Protein AF-A0A353Y7E4-F1 (afdb_monomer)

Secondary structure (DSSP, 8-state):
--HHHHHHHHHHHHHHHHHHHHHHHHHHHHHHHHHHHHHHHHHHHHHHHHHHHHHHHHHHHHHHTTTS--HHHHHHHHHHHHHHHHHHHHHHHHHHHHSS---HHHHHHHHHTTSS-GGGHHHHHHH-------S--------PPPP-

pLDDT: mean 87.26, std 17.29, range [34.25, 97.56]

Radius of gyration: 27.67 Å; Cα contacts (8 Å, |Δi|>4): 67; chains: 1; bounding box: 70×58×82 Å

Solvent-accessible surface area (backbone atoms only — not comparable to full-atom values): 8459 Å² total; per-residue (Å²): 136,52,74,64,55,53,50,53,54,50,51,51,52,52,50,53,52,50,52,54,48,51,54,50,52,52,53,50,53,52,51,51,47,53,49,50,30,52,50,22,51,51,47,28,54,52,26,48,52,49,28,55,48,34,51,47,50,48,52,49,49,53,66,77,29,69,92,66,73,57,64,68,60,52,50,53,39,51,52,50,29,55,49,29,46,51,51,26,54,50,20,49,50,40,35,50,72,45,38,97,70,69,47,72,69,54,51,51,49,34,34,76,70,64,78,35,54,75,84,53,46,60,64,55,60,70,67,45,76,74,79,79,71,79,94,78,77,83,80,80,79,81,78,83,78,85,82,130

Structure (mmCIF, N/CA/C/O backbone):
data_AF-A0A353Y7E4-F1
#
_entry.id   AF-A0A353Y7E4-F1
#
loop_
_atom_site.group_PDB
_atom_site.id
_atom_site.type_symbol
_atom_site.label_atom_id
_atom_site.label_alt_id
_atom_site.label_comp_id
_atom_site.label_asym_id
_atom_site.label_entity_id
_atom_site.label_seq_id
_atom_site.pdbx_PDB_ins_code
_atom_site.Cartn_x
_atom_site.Cartn_y
_atom_site.Cartn_z
_atom_site.occupancy
_atom_site.B_iso_or_equiv
_atom_site.auth_seq_id
_atom_site.auth_comp_id
_atom_site.auth_asym_id
_atom_site.auth_atom_id
_atom_site.pdbx_PDB_model_num
ATOM 1 N N . MET A 1 1 ? 31.182 14.468 -49.745 1.00 61.16 1 MET A N 1
ATOM 2 C CA . MET A 1 1 ? 30.119 13.978 -48.850 1.00 61.16 1 MET A CA 1
ATOM 3 C C . MET A 1 1 ? 28.843 13.948 -49.664 1.00 61.16 1 MET A C 1
ATOM 5 O O . MET A 1 1 ? 28.431 14.993 -50.158 1.00 61.16 1 MET A O 1
ATOM 9 N N . THR A 1 2 ? 28.327 12.757 -49.946 1.00 87.12 2 THR A N 1
ATOM 10 C CA . THR A 1 2 ? 27.115 12.573 -50.748 1.00 87.12 2 THR A CA 1
ATOM 11 C C . THR A 1 2 ? 25.870 12.697 -49.866 1.00 87.12 2 THR A C 1
ATOM 13 O O . THR A 1 2 ? 25.950 12.591 -48.642 1.00 87.12 2 THR A O 1
ATOM 16 N N . LEU A 1 3 ? 24.708 12.943 -50.477 1.00 83.69 3 LEU A N 1
ATOM 17 C CA . LEU A 1 3 ? 23.417 12.974 -49.775 1.00 83.69 3 LEU A CA 1
ATOM 18 C C . LEU A 1 3 ? 23.143 11.664 -49.014 1.00 83.69 3 LEU A C 1
ATOM 20 O O . LEU A 1 3 ? 22.586 11.704 -47.920 1.00 83.69 3 LEU A O 1
ATOM 24 N N . ASN A 1 4 ? 23.594 10.530 -49.558 1.00 86.19 4 ASN A N 1
ATOM 25 C CA . ASN A 1 4 ? 23.475 9.221 -48.917 1.00 86.19 4 ASN A CA 1
ATOM 26 C C . ASN A 1 4 ? 24.333 9.127 -47.651 1.00 86.19 4 ASN A C 1
ATOM 28 O O . ASN A 1 4 ? 23.814 8.711 -46.620 1.00 86.19 4 ASN A O 1
ATOM 32 N N . ASP A 1 5 ? 25.582 9.609 -47.686 1.00 85.69 5 ASP A N 1
ATOM 33 C CA . ASP A 1 5 ? 26.446 9.632 -46.495 1.00 85.69 5 ASP A CA 1
ATOM 34 C C . ASP A 1 5 ? 25.782 10.439 -45.364 1.00 85.69 5 ASP A C 1
ATOM 36 O O . ASP A 1 5 ? 25.763 10.022 -44.208 1.00 85.69 5 ASP A O 1
ATOM 40 N N . LEU A 1 6 ? 25.194 11.598 -45.691 1.00 87.06 6 LEU A N 1
ATOM 41 C CA . LEU A 1 6 ? 24.511 12.451 -44.713 1.00 87.06 6 LEU A CA 1
ATOM 42 C C . LEU A 1 6 ? 23.298 11.744 -44.081 1.00 87.06 6 LEU A C 1
ATOM 44 O O . LEU A 1 6 ? 23.105 11.817 -42.865 1.00 87.06 6 LEU A O 1
ATOM 48 N N . LEU A 1 7 ? 22.498 11.049 -44.895 1.00 88.19 7 LEU A N 1
ATOM 49 C CA . LEU A 1 7 ? 21.353 10.254 -44.445 1.00 88.19 7 LEU A CA 1
ATOM 50 C C . LEU A 1 7 ? 21.792 9.111 -43.521 1.00 88.19 7 LEU A C 1
ATOM 52 O O . LEU A 1 7 ? 21.223 8.962 -42.439 1.00 88.19 7 LEU A O 1
ATOM 56 N N . GLU A 1 8 ? 22.838 8.372 -43.883 1.00 88.25 8 GLU A N 1
ATOM 57 C CA . GLU A 1 8 ? 23.381 7.278 -43.071 1.00 88.25 8 GLU A CA 1
ATOM 58 C C . GLU A 1 8 ? 23.910 7.768 -41.716 1.00 88.25 8 GLU A C 1
ATOM 60 O O . GLU A 1 8 ? 23.528 7.230 -40.671 1.00 88.25 8 GLU A O 1
ATOM 65 N N . TYR A 1 9 ? 24.711 8.841 -41.702 1.00 92.25 9 TYR A N 1
ATOM 66 C CA . TYR A 1 9 ? 25.208 9.429 -40.454 1.00 92.25 9 TYR A CA 1
ATOM 67 C C . TYR A 1 9 ? 24.073 9.956 -39.571 1.00 92.25 9 TYR A C 1
ATOM 69 O O . TYR A 1 9 ? 24.093 9.754 -38.355 1.00 92.25 9 TYR A O 1
ATOM 77 N N . SER A 1 10 ? 23.061 10.598 -40.164 1.00 90.19 10 SER A N 1
ATOM 78 C CA . SER A 1 10 ? 21.908 11.100 -39.411 1.00 90.19 10 SER A CA 1
ATOM 79 C C . SER A 1 10 ? 21.089 9.966 -38.786 1.00 90.19 10 SER A C 1
ATOM 81 O O . SER A 1 10 ? 20.734 10.046 -37.610 1.00 90.19 10 SER A O 1
ATOM 83 N N . GLY A 1 11 ? 20.865 8.871 -39.520 1.00 91.19 11 GLY A N 1
ATOM 84 C CA . GLY A 1 11 ? 20.166 7.692 -39.014 1.00 91.19 11 GLY A CA 1
ATOM 85 C C . GLY A 1 11 ? 20.918 7.027 -37.863 1.00 91.19 11 GLY A C 1
ATOM 86 O O . GLY A 1 11 ? 20.311 6.673 -36.852 1.00 91.19 11 GLY A O 1
ATOM 87 N N . TRP A 1 12 ? 22.246 6.928 -37.968 1.00 94.50 12 TRP A N 1
ATOM 88 C CA . TRP A 1 12 ? 23.080 6.367 -36.906 1.00 94.50 12 TRP A CA 1
ATOM 89 C C . TRP A 1 12 ? 23.053 7.223 -35.633 1.00 94.50 12 TRP A C 1
ATOM 91 O O . TRP A 1 12 ? 22.887 6.690 -34.535 1.00 94.50 12 TRP A O 1
ATOM 101 N N . LEU A 1 13 ? 23.134 8.552 -35.767 1.00 94.31 13 LEU A N 1
ATOM 102 C CA . LEU A 1 13 ? 23.029 9.480 -34.635 1.00 94.31 13 LEU A CA 1
ATOM 103 C C . LEU A 1 13 ? 21.657 9.413 -33.953 1.00 94.31 13 LEU A C 1
ATOM 105 O O . LEU A 1 13 ? 21.587 9.376 -32.724 1.00 94.31 13 LEU A O 1
ATOM 109 N N . ILE A 1 14 ? 20.573 9.357 -34.732 1.00 95.25 14 ILE A N 1
ATOM 110 C CA . ILE A 1 14 ? 19.211 9.215 -34.198 1.00 95.25 14 ILE A CA 1
ATOM 111 C C . ILE A 1 14 ? 19.056 7.868 -33.481 1.00 95.25 14 ILE A C 1
ATOM 113 O O . ILE A 1 14 ? 18.517 7.821 -32.376 1.00 95.25 14 ILE A O 1
ATOM 117 N N . GLY A 1 15 ? 19.571 6.782 -34.064 1.00 95.56 15 GLY A N 1
ATOM 118 C CA . GLY A 1 15 ? 19.564 5.457 -33.445 1.00 95.56 15 GLY A CA 1
ATOM 119 C C . GLY A 1 15 ? 20.330 5.424 -32.122 1.00 95.56 15 GLY A C 1
ATOM 120 O O . GLY A 1 15 ? 19.819 4.908 -31.127 1.00 95.56 15 GLY A O 1
ATOM 121 N N . LEU A 1 16 ? 21.517 6.038 -32.075 1.00 96.38 16 LEU A N 1
ATOM 122 C CA . LEU A 1 16 ? 22.315 6.147 -30.854 1.00 96.38 16 LEU A CA 1
ATOM 123 C C . LEU A 1 16 ? 21.588 6.962 -29.776 1.00 96.38 16 LEU A C 1
ATOM 125 O O . LEU A 1 16 ? 21.526 6.536 -28.623 1.00 96.38 16 LEU A O 1
ATOM 129 N N . ALA A 1 17 ? 20.995 8.100 -30.144 1.00 95.31 17 ALA A N 1
ATOM 130 C CA . ALA A 1 17 ? 20.208 8.914 -29.222 1.00 95.31 17 ALA A CA 1
ATOM 131 C C . ALA A 1 17 ? 18.993 8.142 -28.676 1.00 95.31 17 ALA A C 1
ATOM 133 O O . ALA A 1 17 ? 18.742 8.159 -27.470 1.00 95.31 17 ALA A O 1
ATOM 134 N N . GLY A 1 18 ? 18.283 7.407 -29.538 1.00 96.81 18 GLY A N 1
ATOM 135 C CA . GLY A 1 18 ? 17.169 6.543 -29.146 1.00 96.81 18 GLY A CA 1
ATOM 136 C C . GLY A 1 18 ? 17.595 5.426 -28.191 1.00 96.81 18 GLY A C 1
ATOM 137 O O . GLY A 1 18 ? 16.916 5.176 -27.197 1.00 96.81 18 GLY A O 1
ATOM 138 N N . PHE A 1 19 ? 18.749 4.802 -28.433 1.00 96.81 19 PHE A N 1
ATOM 139 C CA . PHE A 1 19 ? 19.306 3.776 -27.550 1.00 96.81 19 PHE A CA 1
ATOM 140 C C . PHE A 1 19 ? 19.656 4.333 -26.162 1.00 96.81 19 PHE A C 1
ATOM 142 O O . PHE A 1 19 ? 19.273 3.752 -25.144 1.00 96.81 19 PHE A O 1
ATOM 149 N N . VAL A 1 20 ? 20.323 5.492 -26.105 1.00 96.06 20 VAL A N 1
ATOM 150 C CA . VAL A 1 20 ? 20.640 6.174 -24.839 1.00 96.06 20 VAL A CA 1
ATOM 151 C C . VAL A 1 20 ? 19.361 6.536 -24.081 1.00 96.06 20 VAL A C 1
ATOM 153 O O . VAL A 1 20 ? 19.262 6.281 -22.878 1.00 96.06 20 VAL A O 1
ATOM 156 N N . TYR A 1 21 ? 18.358 7.071 -24.782 1.00 96.81 21 TYR A N 1
ATOM 157 C CA . TYR A 1 21 ? 17.065 7.393 -24.185 1.00 96.81 21 TYR A CA 1
ATOM 158 C C . TYR A 1 21 ? 16.350 6.147 -23.649 1.00 96.81 21 TYR A C 1
ATOM 160 O O . TYR A 1 21 ? 15.840 6.177 -22.533 1.00 96.81 21 TYR A O 1
ATOM 168 N N . ALA A 1 22 ? 16.357 5.033 -24.384 1.00 96.06 22 ALA A N 1
ATOM 169 C CA . ALA A 1 22 ? 15.733 3.787 -23.943 1.00 96.06 22 ALA A CA 1
ATOM 170 C C . ALA A 1 22 ? 16.365 3.244 -22.649 1.00 96.06 22 ALA A C 1
ATOM 172 O O . ALA A 1 22 ? 15.648 2.800 -21.749 1.00 96.06 22 ALA A O 1
ATOM 173 N N . ILE A 1 23 ? 17.695 3.328 -22.512 1.00 95.94 23 ILE A N 1
ATOM 174 C CA . ILE A 1 23 ? 18.388 2.966 -21.266 1.00 95.94 23 ILE A CA 1
ATOM 175 C C . ILE A 1 23 ? 17.932 3.871 -20.120 1.00 95.94 23 ILE A C 1
ATOM 177 O O . ILE A 1 23 ? 17.608 3.376 -19.038 1.00 95.94 23 ILE A O 1
ATOM 181 N N . TYR A 1 24 ? 17.896 5.185 -20.345 1.00 96.00 24 TYR A N 1
ATOM 182 C CA . TYR A 1 24 ? 17.448 6.144 -19.338 1.00 96.00 24 TYR A CA 1
ATOM 183 C C . TYR A 1 24 ? 15.995 5.884 -18.908 1.00 96.00 24 TYR A C 1
ATOM 185 O O . TYR A 1 24 ? 15.725 5.745 -17.715 1.00 96.00 24 TYR A O 1
ATOM 193 N N . ALA A 1 25 ? 15.081 5.726 -19.868 1.00 95.62 25 ALA A N 1
ATOM 194 C CA . ALA A 1 25 ? 13.668 5.465 -19.619 1.00 95.62 25 ALA A CA 1
ATOM 195 C C . ALA A 1 25 ? 13.449 4.155 -18.847 1.00 95.62 25 ALA A C 1
ATOM 197 O O . ALA A 1 25 ? 12.652 4.123 -17.911 1.00 95.62 25 ALA A O 1
ATOM 198 N N . ASN A 1 26 ? 14.198 3.093 -19.163 1.00 95.31 26 ASN A N 1
ATOM 199 C CA . ASN A 1 26 ? 14.134 1.840 -18.405 1.00 95.31 26 ASN A CA 1
ATOM 200 C C . ASN A 1 26 ? 14.602 2.003 -16.954 1.00 95.31 26 ASN A C 1
ATOM 202 O O . ASN A 1 26 ? 13.997 1.427 -16.047 1.00 95.31 26 ASN A O 1
ATOM 206 N N . ARG A 1 27 ? 15.660 2.790 -16.712 1.00 94.88 27 ARG A N 1
ATOM 207 C CA . ARG A 1 27 ? 16.133 3.066 -15.345 1.00 94.88 27 ARG A CA 1
ATOM 208 C C . ARG A 1 27 ? 15.089 3.839 -14.545 1.00 94.88 27 ARG A C 1
ATOM 210 O O . ARG A 1 27 ? 14.808 3.462 -13.409 1.00 94.88 27 ARG A O 1
ATOM 217 N N . GLU A 1 28 ? 14.484 4.861 -15.143 1.00 95.06 28 GLU A N 1
ATOM 218 C CA . GLU A 1 28 ? 13.450 5.651 -14.470 1.00 95.06 28 GLU A CA 1
ATOM 219 C C . GLU A 1 28 ? 12.180 4.827 -14.225 1.00 95.06 28 GLU A C 1
ATOM 221 O O . GLU A 1 28 ? 11.628 4.849 -13.127 1.00 95.06 28 GLU A O 1
ATOM 226 N N . ALA A 1 29 ? 11.772 3.993 -15.185 1.00 94.44 29 ALA A N 1
ATOM 227 C CA . ALA A 1 29 ? 10.651 3.075 -15.009 1.00 94.44 29 ALA A CA 1
ATOM 228 C C . ALA A 1 29 ? 10.890 2.074 -13.865 1.00 94.44 29 ALA A C 1
ATOM 230 O O . ALA A 1 29 ? 9.967 1.779 -13.107 1.00 94.44 29 ALA A O 1
ATOM 231 N N . SER A 1 30 ? 12.117 1.562 -13.707 1.00 93.75 30 SER A N 1
ATOM 232 C CA . SER A 1 30 ? 12.464 0.698 -12.570 1.00 93.75 3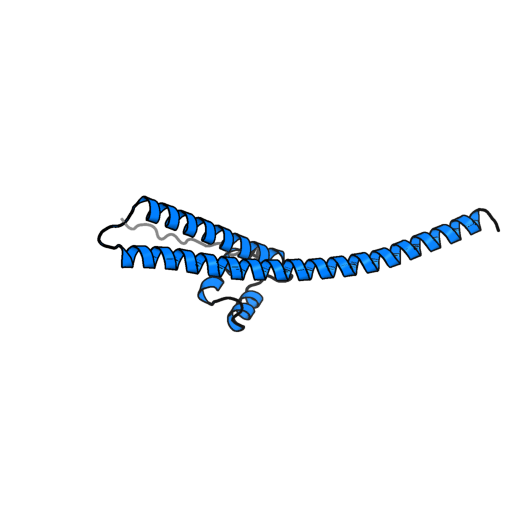0 SER A CA 1
ATOM 233 C C . SER A 1 30 ? 12.343 1.443 -11.244 1.00 93.75 30 SER A C 1
ATOM 235 O O . SER A 1 30 ? 11.731 0.935 -10.309 1.00 93.75 30 SER A O 1
ATOM 237 N N . ARG A 1 31 ? 12.865 2.672 -11.177 1.00 94.44 31 ARG A N 1
ATOM 238 C CA . ARG A 1 31 ? 12.780 3.511 -9.978 1.00 94.44 31 ARG A CA 1
ATOM 239 C C . ARG A 1 31 ? 11.330 3.806 -9.593 1.00 94.44 31 ARG A C 1
ATOM 241 O O . ARG A 1 31 ? 10.981 3.707 -8.421 1.00 94.44 31 ARG A O 1
ATOM 248 N N . LEU A 1 32 ? 10.482 4.139 -10.565 1.00 93.75 32 LEU A N 1
ATOM 249 C CA . LEU A 1 32 ? 9.061 4.402 -10.334 1.00 93.75 32 LEU A CA 1
ATOM 250 C C . LEU A 1 32 ? 8.322 3.163 -9.817 1.00 93.75 32 LEU A C 1
ATOM 252 O O . LEU A 1 32 ? 7.481 3.290 -8.932 1.00 93.75 32 LEU A O 1
A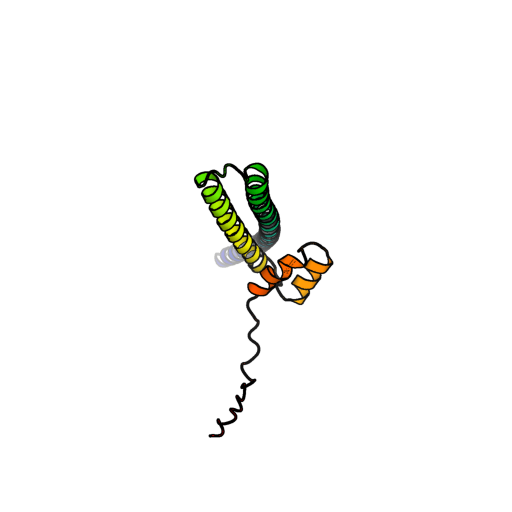TOM 256 N N . LYS A 1 33 ? 8.660 1.963 -10.306 1.00 94.31 33 LYS A N 1
ATOM 257 C CA . LYS A 1 33 ? 8.097 0.706 -9.782 1.00 94.31 33 LYS A CA 1
ATOM 258 C C . LYS A 1 33 ? 8.465 0.481 -8.317 1.00 94.31 33 LYS A C 1
ATOM 260 O O . LYS A 1 33 ? 7.607 0.085 -7.531 1.00 94.31 33 LYS A O 1
ATOM 265 N N . ASP A 1 34 ? 9.716 0.739 -7.949 1.00 94.31 34 ASP A N 1
ATOM 266 C CA . ASP A 1 34 ? 10.166 0.581 -6.565 1.00 94.31 34 ASP A CA 1
ATOM 267 C C . ASP A 1 34 ? 9.517 1.619 -5.637 1.00 94.31 34 ASP A C 1
ATOM 269 O O . ASP A 1 34 ? 9.084 1.269 -4.537 1.00 94.31 34 ASP A O 1
ATOM 273 N N . LEU A 1 35 ? 9.369 2.867 -6.099 1.00 95.56 35 LEU A N 1
ATOM 274 C CA . LEU A 1 35 ? 8.635 3.912 -5.376 1.00 95.56 35 LEU A CA 1
ATOM 275 C C . LEU A 1 35 ? 7.164 3.538 -5.180 1.00 95.56 35 LEU A C 1
ATOM 277 O O . LEU A 1 35 ? 6.685 3.561 -4.050 1.00 95.56 35 LEU A O 1
ATOM 281 N N . ALA A 1 36 ? 6.474 3.113 -6.239 1.00 94.88 36 ALA A N 1
ATOM 282 C CA . ALA A 1 36 ? 5.078 2.691 -6.159 1.00 94.88 36 ALA A CA 1
ATOM 283 C C . ALA A 1 36 ? 4.888 1.523 -5.176 1.00 94.88 36 ALA A C 1
ATOM 285 O O . ALA A 1 36 ? 3.931 1.503 -4.402 1.00 94.88 36 ALA A O 1
ATOM 286 N N . ARG A 1 37 ? 5.828 0.567 -5.145 1.00 95.81 37 ARG A N 1
ATOM 287 C CA . ARG A 1 37 ? 5.814 -0.524 -4.160 1.00 95.81 37 ARG A CA 1
ATOM 288 C C . ARG A 1 37 ? 6.001 -0.010 -2.738 1.00 95.81 37 ARG A C 1
ATOM 290 O O . ARG A 1 37 ? 5.275 -0.439 -1.842 1.00 95.81 37 ARG A O 1
ATOM 297 N N . ALA A 1 38 ? 6.956 0.889 -2.516 1.00 95.88 38 ALA A N 1
ATOM 298 C CA . ALA A 1 38 ? 7.181 1.480 -1.201 1.00 95.88 38 ALA A CA 1
ATOM 299 C C . ALA A 1 38 ? 5.946 2.256 -0.711 1.00 95.88 38 ALA A C 1
ATOM 301 O O . ALA A 1 38 ? 5.530 2.087 0.436 1.00 95.88 38 ALA A O 1
ATOM 302 N N . GLU A 1 39 ? 5.320 3.043 -1.586 1.00 96.94 39 GLU A N 1
ATOM 303 C CA . GLU A 1 39 ? 4.098 3.789 -1.284 1.00 96.94 39 GLU A CA 1
ATOM 304 C C . GLU A 1 39 ? 2.913 2.871 -0.980 1.00 96.94 39 GLU A C 1
ATOM 306 O O . GLU A 1 39 ? 2.201 3.114 -0.006 1.00 96.94 39 GLU A O 1
ATOM 311 N N . ALA A 1 40 ? 2.732 1.783 -1.735 1.00 97.00 40 ALA A N 1
ATOM 312 C CA . ALA A 1 40 ? 1.678 0.805 -1.471 1.00 97.00 40 ALA A CA 1
ATOM 313 C C . ALA A 1 40 ? 1.803 0.196 -0.065 1.00 97.00 40 ALA A C 1
ATOM 315 O O . ALA A 1 40 ? 0.823 0.120 0.679 1.00 97.00 40 ALA A O 1
ATOM 316 N N . TRP A 1 41 ? 3.020 -0.179 0.341 1.00 96.75 41 TRP A N 1
ATOM 317 C CA . TRP A 1 41 ? 3.264 -0.689 1.691 1.00 96.75 41 TRP A CA 1
ATOM 318 C C . TRP A 1 41 ? 3.084 0.368 2.771 1.00 96.75 41 TRP A C 1
ATOM 320 O O . TRP A 1 41 ? 2.535 0.060 3.829 1.00 96.75 41 TRP A O 1
ATOM 330 N N . ASN A 1 42 ? 3.519 1.600 2.519 1.00 97.06 42 ASN A N 1
ATOM 331 C CA . ASN A 1 42 ? 3.316 2.699 3.455 1.00 97.06 42 ASN A CA 1
ATOM 332 C C . ASN A 1 42 ? 1.818 2.974 3.668 1.00 97.06 42 ASN A C 1
ATOM 334 O O . ASN A 1 42 ? 1.360 3.073 4.805 1.00 97.06 42 ASN A O 1
ATOM 338 N N . LEU A 1 43 ? 1.037 3.006 2.583 1.00 97.19 43 LEU A N 1
ATOM 339 C CA . LEU A 1 43 ? -0.412 3.177 2.634 1.00 97.19 43 LEU A CA 1
ATOM 340 C C . LEU A 1 43 ? -1.087 2.040 3.408 1.00 97.19 43 LEU A C 1
ATOM 342 O O . LEU A 1 43 ? -1.948 2.308 4.242 1.00 97.19 43 LEU A O 1
ATOM 346 N N . TYR A 1 44 ? -0.665 0.790 3.194 1.00 96.75 44 TYR A N 1
ATOM 347 C CA . TYR A 1 44 ? -1.152 -0.355 3.969 1.00 96.75 44 TYR A CA 1
ATOM 348 C C . TYR A 1 44 ? -0.903 -0.178 5.471 1.00 96.75 44 TYR A C 1
ATOM 350 O O . TYR A 1 44 ? -1.827 -0.354 6.265 1.00 96.75 44 TYR A O 1
ATOM 358 N N . GLN A 1 45 ? 0.310 0.211 5.875 1.00 95.69 45 GLN A N 1
ATOM 359 C CA . GLN A 1 45 ? 0.626 0.408 7.293 1.00 95.69 45 GLN A CA 1
ATOM 360 C C . GLN A 1 45 ? -0.173 1.568 7.898 1.00 95.69 45 GLN A C 1
ATOM 362 O O . GLN A 1 45 ? -0.737 1.426 8.984 1.00 95.69 45 GLN A O 1
ATOM 367 N N . ALA A 1 46 ? -0.282 2.689 7.183 1.00 96.69 46 ALA A N 1
ATOM 368 C CA . ALA A 1 46 ? -1.062 3.839 7.627 1.00 96.69 46 ALA A CA 1
ATOM 369 C C . ALA A 1 46 ? -2.555 3.498 7.774 1.00 96.69 46 ALA A C 1
ATOM 371 O O . ALA A 1 46 ? -3.160 3.807 8.801 1.00 96.69 46 ALA A O 1
ATOM 372 N N . ALA A 1 47 ? -3.138 2.809 6.790 1.00 96.31 47 ALA A N 1
ATOM 373 C CA . ALA A 1 47 ? -4.535 2.386 6.824 1.00 96.31 47 ALA A CA 1
ATOM 374 C C . ALA A 1 47 ? -4.801 1.368 7.941 1.00 96.31 47 ALA A C 1
ATOM 376 O O . ALA A 1 47 ? -5.815 1.455 8.631 1.00 96.31 47 ALA A O 1
ATOM 377 N N . ASN A 1 48 ? -3.864 0.445 8.170 1.00 94.44 48 ASN A N 1
ATOM 378 C CA . ASN A 1 48 ? -3.938 -0.519 9.262 1.00 94.44 48 ASN A CA 1
ATOM 379 C C . ASN A 1 48 ? -3.997 0.178 10.633 1.00 94.44 48 ASN A C 1
ATOM 381 O O . ASN A 1 48 ? -4.868 -0.108 11.455 1.00 94.44 48 ASN A O 1
ATOM 385 N N . VAL A 1 49 ? -3.098 1.140 10.861 1.00 95.25 49 VAL A N 1
ATOM 386 C CA . VAL A 1 49 ? -3.069 1.934 12.098 1.00 95.25 49 VAL A CA 1
ATOM 387 C C . VAL A 1 49 ? -4.337 2.772 12.247 1.00 95.25 49 VAL A C 1
ATOM 389 O O . VAL A 1 49 ? -4.902 2.829 13.341 1.00 95.25 49 VAL A O 1
ATOM 392 N N . ALA A 1 50 ? -4.815 3.394 11.166 1.00 96.00 50 ALA A N 1
ATOM 393 C CA . ALA A 1 50 ? -6.048 4.176 11.181 1.00 96.00 50 ALA A CA 1
ATOM 394 C C . ALA A 1 50 ? -7.259 3.314 11.574 1.00 96.00 50 ALA A C 1
ATOM 396 O O . ALA A 1 50 ? -8.004 3.704 12.469 1.00 96.00 50 ALA A O 1
ATOM 397 N N . CYS A 1 51 ? -7.396 2.123 10.982 1.00 94.44 51 CYS A N 1
ATOM 398 C CA . CYS A 1 51 ? -8.453 1.159 11.290 1.00 94.44 51 CYS A CA 1
ATOM 399 C C . CYS A 1 51 ? -8.421 0.729 12.767 1.00 94.44 51 CYS A C 1
ATOM 401 O O . CYS A 1 51 ? -9.409 0.863 13.489 1.00 94.44 51 CYS A O 1
ATOM 403 N N . GLY A 1 52 ? -7.254 0.316 13.275 1.00 93.62 52 GLY A N 1
ATOM 404 C CA . GLY A 1 52 ? -7.110 -0.039 14.691 1.00 93.62 52 GLY A CA 1
ATOM 405 C C . GLY A 1 52 ? -7.424 1.130 15.635 1.00 93.62 52 GLY A C 1
ATOM 406 O O . GLY A 1 52 ? -8.041 0.944 16.687 1.00 93.62 52 GLY A O 1
ATOM 407 N N . THR A 1 53 ? -7.059 2.352 15.242 1.00 96.31 53 THR A N 1
ATOM 408 C CA . THR A 1 53 ? -7.324 3.566 16.025 1.00 96.31 53 THR A CA 1
ATOM 409 C C . THR A 1 53 ? -8.813 3.912 16.050 1.00 96.31 53 THR A C 1
ATOM 411 O O . THR A 1 53 ? -9.330 4.230 17.121 1.00 96.31 53 THR A O 1
ATOM 414 N N . THR A 1 54 ? -9.534 3.814 14.927 1.00 96.44 54 THR A N 1
ATOM 415 C CA . THR A 1 54 ? -10.986 4.073 14.878 1.00 96.44 54 THR A CA 1
ATOM 416 C C . THR A 1 54 ? -11.773 3.044 15.683 1.00 96.44 54 THR A C 1
ATOM 418 O O . THR A 1 54 ? -12.640 3.421 16.477 1.00 96.44 54 THR A O 1
ATOM 421 N N . GLN A 1 55 ? -11.415 1.761 15.579 1.00 94.00 55 GLN A N 1
ATOM 422 C CA . GLN A 1 55 ? -12.016 0.693 16.389 1.00 94.00 55 GLN A CA 1
ATOM 423 C C . GLN A 1 55 ? -11.754 0.902 17.880 1.00 94.00 55 GLN A C 1
ATOM 425 O O . GLN A 1 55 ? -12.664 0.793 18.711 1.00 94.00 55 GLN A O 1
ATOM 430 N N . GLY A 1 56 ? -10.511 1.251 18.225 1.00 96.12 56 GLY A N 1
ATOM 431 C CA . GLY A 1 56 ? -10.114 1.597 19.584 1.00 96.12 56 GLY A CA 1
ATOM 432 C C . GLY A 1 56 ? -10.907 2.784 20.127 1.00 96.12 56 GLY A C 1
ATOM 433 O O . GLY A 1 56 ? -11.455 2.698 21.226 1.00 96.12 56 GLY A O 1
ATOM 434 N N . ALA A 1 57 ? -11.041 3.857 19.345 1.00 95.81 57 ALA A N 1
ATOM 435 C CA . ALA A 1 57 ? -11.787 5.053 19.719 1.00 95.81 57 ALA A CA 1
ATOM 436 C C . ALA A 1 57 ? -13.269 4.750 19.983 1.00 95.81 57 ALA A C 1
ATOM 438 O O . ALA A 1 57 ? -13.794 5.146 21.025 1.00 95.81 57 ALA A O 1
ATOM 439 N N . LEU A 1 58 ? -13.927 3.980 19.107 1.00 95.00 58 LEU A N 1
ATOM 440 C CA . LEU A 1 58 ? -15.319 3.563 19.297 1.00 95.00 58 LEU A CA 1
ATOM 441 C C . LEU A 1 58 ? -15.494 2.725 20.571 1.00 95.00 58 LEU A C 1
ATOM 443 O O . LEU A 1 58 ? -16.415 2.964 21.357 1.00 95.00 58 LEU A O 1
ATOM 447 N N . LYS A 1 59 ? -14.595 1.762 20.811 1.00 96.00 59 LYS A N 1
ATOM 448 C CA . LYS A 1 59 ? -14.614 0.927 22.020 1.00 96.00 59 LYS A CA 1
ATOM 449 C C . LYS A 1 59 ? -14.408 1.763 23.284 1.00 96.00 59 LYS A C 1
ATOM 451 O O . LYS A 1 59 ? -15.138 1.593 24.259 1.00 96.00 59 LYS A O 1
ATOM 456 N N . MET A 1 60 ? -13.439 2.677 23.264 1.00 96.25 60 MET A N 1
ATOM 457 C CA . MET A 1 60 ? -13.149 3.572 24.384 1.00 96.25 60 MET A CA 1
ATOM 458 C C . MET A 1 60 ? -14.310 4.521 24.673 1.00 96.25 60 MET A C 1
ATOM 460 O O . MET A 1 60 ? -14.641 4.717 25.840 1.00 96.25 60 MET A O 1
ATOM 464 N N . TYR A 1 61 ? -14.942 5.079 23.639 1.00 96.06 61 TYR A N 1
ATOM 465 C CA . TYR A 1 61 ? -16.103 5.952 23.791 1.00 96.06 61 TYR A CA 1
ATOM 466 C C . TYR A 1 61 ? -17.264 5.207 24.457 1.00 96.06 61 TYR A C 1
ATOM 468 O O . TYR A 1 61 ? -17.779 5.658 25.481 1.00 96.06 61 TYR A O 1
ATOM 476 N N . LYS A 1 62 ? -17.593 4.007 23.956 1.00 94.62 62 LYS A N 1
ATOM 477 C CA . LYS A 1 62 ? -18.636 3.153 24.542 1.00 94.62 62 LYS A CA 1
ATOM 478 C C . LYS A 1 62 ? -18.361 2.778 25.996 1.00 94.62 62 LYS A C 1
ATOM 480 O O . LYS A 1 62 ? -19.286 2.755 26.798 1.00 94.62 62 LYS A O 1
ATOM 485 N N . ALA A 1 63 ? -17.103 2.513 26.344 1.00 95.50 63 ALA A N 1
ATOM 486 C CA . ALA A 1 63 ? -16.719 2.190 27.714 1.00 95.50 63 ALA A CA 1
ATOM 487 C C . ALA A 1 63 ? -16.795 3.407 28.655 1.00 95.50 63 ALA A C 1
ATOM 489 O O . ALA A 1 63 ? -17.294 3.286 29.770 1.00 95.50 63 ALA A O 1
ATOM 490 N N . LYS A 1 64 ? -16.314 4.580 28.218 1.00 95.44 64 LYS A N 1
ATOM 491 C CA . LYS A 1 64 ? -16.277 5.801 29.045 1.00 95.44 64 LYS A CA 1
ATOM 492 C C . LYS A 1 64 ? -17.648 6.446 29.240 1.00 95.44 64 LYS A C 1
ATOM 494 O O . LYS A 1 64 ? -17.887 7.029 30.291 1.00 95.44 64 LYS A O 1
ATOM 499 N N . HIS A 1 65 ? -18.532 6.341 28.251 1.00 94.75 65 HIS A N 1
ATOM 500 C CA . HIS A 1 65 ? -19.839 7.005 28.240 1.00 94.75 65 HIS A CA 1
ATOM 501 C C . HIS A 1 65 ? -21.009 6.017 28.327 1.00 94.75 65 HIS A C 1
ATOM 503 O O . HIS A 1 65 ? -22.106 6.330 27.882 1.00 94.75 65 HIS A O 1
ATOM 509 N N . ALA A 1 66 ? -20.804 4.833 28.916 1.00 91.69 66 ALA A N 1
ATOM 510 C CA . ALA A 1 66 ? -21.796 3.751 28.945 1.00 91.69 66 ALA A CA 1
ATOM 511 C C . ALA A 1 66 ? -23.182 4.160 29.490 1.00 91.69 66 ALA A C 1
ATOM 513 O O . ALA A 1 66 ? -24.190 3.596 29.077 1.00 91.69 66 ALA A O 1
ATOM 514 N N . SER A 1 67 ? -23.241 5.138 30.400 1.00 92.06 67 SER A N 1
ATOM 515 C CA . SER A 1 67 ? -24.482 5.659 30.988 1.00 92.06 67 SER A CA 1
ATOM 516 C C . SER A 1 67 ? -25.129 6.809 30.207 1.00 92.06 67 SER A C 1
ATOM 518 O O . SER A 1 67 ? -26.274 7.148 30.491 1.00 92.06 67 SER A O 1
ATOM 520 N N . ASN A 1 68 ? -24.420 7.422 29.255 1.00 93.75 68 ASN A N 1
ATOM 521 C CA . ASN A 1 68 ? -24.903 8.557 28.468 1.00 93.75 68 ASN A CA 1
ATOM 522 C C . ASN A 1 68 ? -24.235 8.579 27.084 1.00 93.75 68 ASN A C 1
ATOM 524 O O . ASN A 1 68 ? -23.370 9.411 26.802 1.00 93.75 68 ASN A O 1
ATOM 528 N N . LEU A 1 69 ? -24.591 7.600 26.254 1.00 94.00 69 LEU A N 1
ATOM 529 C CA . LEU A 1 69 ? -24.096 7.482 24.887 1.00 94.00 69 LEU A CA 1
ATOM 530 C C . LEU A 1 69 ? -24.767 8.519 23.989 1.00 94.00 69 LEU A C 1
ATOM 532 O O . LEU A 1 69 ? -25.988 8.515 23.849 1.00 94.00 69 LEU A O 1
ATOM 536 N N . ASP A 1 70 ? -23.961 9.342 23.326 1.00 96.06 70 ASP A N 1
ATOM 537 C CA . ASP A 1 70 ? -24.437 10.174 22.227 1.00 96.06 70 ASP A CA 1
ATOM 538 C C . ASP A 1 70 ? -24.525 9.322 20.952 1.00 96.06 70 ASP A C 1
ATOM 540 O O . ASP A 1 70 ? -23.518 8.800 20.457 1.00 96.06 70 ASP A O 1
ATOM 544 N N . GLY A 1 71 ? -25.749 9.147 20.449 1.00 95.25 71 GLY A N 1
ATOM 545 C CA . GLY A 1 71 ? -26.025 8.354 19.254 1.00 95.25 71 GLY A CA 1
ATOM 546 C C . GLY A 1 71 ? -25.321 8.894 18.011 1.00 95.25 71 GLY A C 1
ATOM 547 O O . GLY A 1 71 ? -24.774 8.100 17.244 1.00 95.25 71 GLY A O 1
ATOM 548 N N . ASP A 1 72 ? -25.242 10.217 17.863 1.00 96.94 72 ASP A N 1
ATOM 549 C CA . ASP A 1 72 ? -24.632 10.854 16.696 1.00 96.94 72 ASP A CA 1
ATOM 550 C C . ASP A 1 72 ? -23.121 10.597 16.680 1.00 96.94 72 ASP A C 1
ATOM 552 O O . ASP A 1 72 ? -22.537 10.274 15.644 1.00 96.94 72 ASP A O 1
ATOM 556 N N . VAL A 1 73 ? -22.474 10.652 17.849 1.00 95.56 73 VAL A N 1
ATOM 557 C CA . VAL A 1 73 ? -21.039 10.351 17.977 1.00 95.56 73 VAL A CA 1
ATOM 558 C C . VAL A 1 73 ? -20.756 8.882 17.668 1.00 95.56 73 VAL A C 1
ATOM 560 O O . VAL A 1 73 ? -19.795 8.574 16.958 1.00 95.56 73 VAL A O 1
ATOM 563 N N . VAL A 1 74 ? -21.594 7.964 18.160 1.00 96.06 74 VAL A N 1
ATOM 564 C CA . VAL A 1 74 ? -21.470 6.533 17.842 1.00 96.06 74 VAL A CA 1
ATOM 565 C C . VAL A 1 74 ? -21.636 6.290 16.346 1.00 96.06 74 VAL A C 1
ATOM 567 O O . VAL A 1 74 ? -20.859 5.525 15.774 1.00 96.06 74 VAL A O 1
ATOM 570 N N . GLU A 1 75 ? -22.611 6.938 15.709 1.00 96.50 75 GLU A N 1
ATOM 571 C CA . GLU A 1 75 ? -22.848 6.810 14.274 1.00 96.50 75 GLU A CA 1
ATOM 572 C C . GLU A 1 75 ? -21.649 7.314 13.461 1.00 96.50 75 GLU A C 1
ATOM 574 O O . GLU A 1 75 ? -21.180 6.615 12.560 1.00 96.50 75 GLU A O 1
ATOM 579 N N . GLN A 1 76 ? -21.101 8.486 13.794 1.00 97.56 76 GLN A N 1
ATOM 580 C CA . GLN A 1 76 ? -19.935 9.035 13.095 1.00 97.56 76 GLN A CA 1
ATOM 581 C C . GLN A 1 76 ? -18.691 8.160 13.271 1.00 97.56 76 GLN A C 1
ATOM 583 O O . GLN A 1 76 ? -17.976 7.903 12.303 1.00 97.56 76 GLN A O 1
ATOM 588 N N . LEU A 1 77 ? -18.450 7.640 14.477 1.00 96.25 77 LEU A N 1
ATOM 589 C CA . LEU A 1 77 ? -17.338 6.721 14.729 1.00 96.25 77 LEU A CA 1
ATOM 590 C C . LEU A 1 77 ? -17.510 5.389 13.987 1.00 96.25 77 LEU A C 1
ATOM 592 O O . LEU A 1 77 ? -16.533 4.859 13.463 1.00 96.25 77 LEU A O 1
ATOM 596 N N . ALA A 1 78 ? -18.734 4.863 13.893 1.00 94.81 78 ALA A N 1
ATOM 597 C CA . ALA A 1 78 ? -19.019 3.657 13.119 1.00 94.81 78 ALA A CA 1
ATOM 598 C C . ALA A 1 78 ? -18.819 3.876 11.608 1.00 94.81 78 ALA A C 1
ATOM 600 O O . ALA A 1 78 ? -18.262 3.016 10.928 1.00 94.81 78 ALA A O 1
ATOM 601 N N . LYS A 1 79 ? -19.217 5.040 11.077 1.00 96.88 79 LYS A N 1
ATOM 602 C CA . LYS A 1 79 ? -18.941 5.420 9.681 1.00 96.88 79 LYS A CA 1
ATOM 603 C C . LYS A 1 79 ? -17.444 5.565 9.419 1.00 96.88 79 LYS A C 1
ATOM 605 O O . LYS A 1 79 ? -16.964 5.087 8.395 1.00 96.88 79 LYS A O 1
ATOM 610 N N . ALA A 1 80 ? -16.714 6.194 10.341 1.00 96.44 80 ALA A N 1
ATOM 611 C CA . ALA A 1 80 ? -15.265 6.326 10.248 1.00 96.44 80 ALA A CA 1
ATOM 612 C C . ALA A 1 80 ? -14.578 4.953 10.227 1.00 96.44 80 ALA A C 1
ATOM 614 O O . ALA A 1 80 ? -13.708 4.738 9.392 1.00 96.44 80 ALA A O 1
ATOM 615 N N . ASP A 1 81 ? -15.010 4.020 11.080 1.00 96.06 81 ASP A N 1
ATOM 616 C CA . ASP A 1 81 ? -14.510 2.642 11.107 1.00 96.06 81 ASP A CA 1
ATOM 617 C C . ASP A 1 81 ? -14.776 1.884 9.794 1.00 96.06 81 ASP A C 1
ATOM 619 O O . ASP A 1 81 ? -13.878 1.271 9.219 1.00 96.06 81 ASP A O 1
ATOM 623 N N . ALA A 1 82 ? -15.992 1.983 9.253 1.00 95.31 82 ALA A N 1
ATOM 624 C CA . ALA A 1 82 ? -16.315 1.373 7.964 1.00 95.31 82 ALA A CA 1
ATOM 625 C C . ALA A 1 82 ? -15.460 1.948 6.817 1.00 95.31 82 ALA A C 1
ATOM 627 O O . ALA A 1 82 ? -15.001 1.204 5.947 1.00 95.31 82 ALA A O 1
ATOM 628 N N . LEU A 1 83 ? -15.221 3.265 6.824 1.00 96.50 83 LEU A N 1
ATOM 629 C CA . LEU A 1 8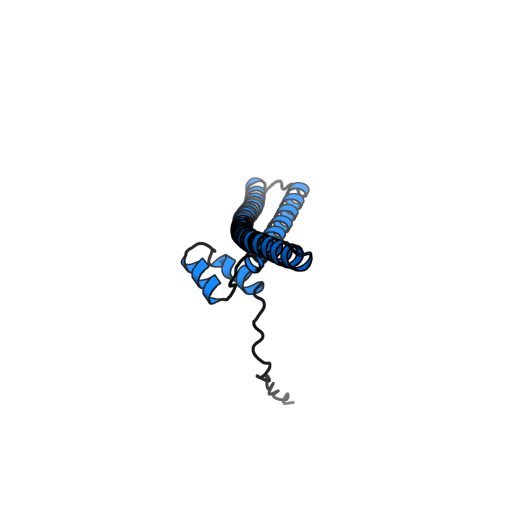3 ? -14.391 3.934 5.823 1.00 96.50 83 LEU A CA 1
ATOM 630 C C . LEU A 1 83 ? -12.922 3.507 5.928 1.00 96.50 83 LEU A C 1
ATOM 632 O O . LEU A 1 83 ? -12.313 3.176 4.911 1.00 96.50 83 LEU A O 1
ATOM 636 N N . THR A 1 84 ? -12.345 3.499 7.133 1.00 95.81 84 THR A N 1
ATOM 637 C CA . THR A 1 84 ? -10.943 3.102 7.332 1.00 95.81 84 THR A CA 1
ATOM 638 C C . THR A 1 84 ? -10.723 1.634 6.993 1.00 95.81 84 THR A C 1
ATOM 640 O O . THR A 1 84 ? -9.698 1.306 6.396 1.00 95.81 84 THR A O 1
ATOM 643 N N . LEU A 1 85 ? -11.696 0.764 7.275 1.00 93.94 85 LEU A N 1
ATOM 644 C CA . LEU A 1 85 ? -11.664 -0.626 6.833 1.00 93.94 85 LEU A CA 1
ATOM 645 C C . LEU A 1 85 ? -11.663 -0.727 5.299 1.00 93.94 85 LEU A C 1
ATOM 647 O O . LEU A 1 85 ? -10.851 -1.461 4.739 1.00 93.94 85 LEU A O 1
ATOM 651 N N . GLY A 1 86 ? -12.513 0.042 4.610 1.00 94.44 86 GLY A N 1
ATOM 652 C CA . GLY A 1 86 ? -12.520 0.114 3.145 1.00 94.44 86 GLY A CA 1
ATOM 653 C C . GLY A 1 86 ? -11.162 0.529 2.568 1.00 94.44 86 GLY A C 1
ATOM 654 O O . GLY A 1 86 ? -10.598 -0.184 1.739 1.00 94.44 86 GLY A O 1
ATOM 655 N N . VAL A 1 87 ? -10.585 1.617 3.088 1.00 95.81 87 VAL A N 1
ATOM 656 C CA . VAL A 1 87 ? -9.251 2.101 2.688 1.00 95.81 87 VAL A CA 1
ATOM 657 C C . VAL A 1 87 ? -8.166 1.061 2.973 1.00 95.81 87 VAL A C 1
ATOM 659 O O . VAL A 1 87 ? -7.255 0.882 2.169 1.00 95.81 87 VAL A O 1
ATOM 662 N N . PHE A 1 88 ? -8.261 0.337 4.089 1.00 95.62 88 PHE A N 1
ATOM 663 C CA . PHE A 1 88 ? -7.344 -0.756 4.401 1.00 95.62 88 PHE A CA 1
ATOM 664 C C . PHE A 1 88 ? -7.416 -1.883 3.362 1.00 95.62 88 PHE A C 1
ATOM 666 O O . PHE A 1 88 ? -6.375 -2.343 2.889 1.00 95.62 88 PHE A O 1
ATOM 673 N N . HIS A 1 89 ? -8.616 -2.298 2.949 1.00 94.62 89 HIS A N 1
ATOM 674 C CA . HIS A 1 89 ? -8.775 -3.306 1.898 1.00 94.62 89 HIS A CA 1
ATOM 675 C C . HIS A 1 89 ? -8.221 -2.839 0.545 1.00 94.62 89 HIS A C 1
ATOM 677 O O . HIS A 1 89 ? -7.553 -3.616 -0.142 1.00 94.62 89 HIS A O 1
ATOM 683 N N . ASP A 1 90 ? -8.438 -1.576 0.177 1.00 95.38 90 ASP A N 1
ATOM 684 C CA . ASP A 1 90 ? -7.878 -1.011 -1.054 1.00 95.38 90 ASP A CA 1
ATOM 685 C C . ASP A 1 90 ? -6.350 -0.899 -0.990 1.00 95.38 90 ASP A C 1
ATOM 687 O O . ASP A 1 90 ? -5.665 -1.190 -1.971 1.00 95.38 90 ASP A O 1
ATOM 691 N N . ALA A 1 91 ? -5.786 -0.593 0.179 1.00 96.62 91 ALA A N 1
ATOM 692 C CA . ALA A 1 91 ? -4.343 -0.601 0.375 1.00 96.62 91 ALA A CA 1
ATOM 693 C C . ALA A 1 91 ? -3.742 -2.008 0.193 1.00 96.62 91 ALA A C 1
ATOM 695 O O . ALA A 1 91 ? -2.693 -2.153 -0.436 1.00 96.62 91 ALA A O 1
ATOM 696 N N . VAL A 1 92 ? -4.422 -3.060 0.665 1.00 95.62 92 VAL A N 1
ATOM 697 C CA . VAL A 1 92 ? -4.009 -4.455 0.416 1.00 95.62 92 VAL A CA 1
ATOM 698 C C . VAL A 1 92 ? -4.027 -4.779 -1.086 1.00 95.62 92 VAL A C 1
ATOM 700 O O . VAL A 1 92 ? -3.094 -5.410 -1.587 1.00 95.62 92 VAL A O 1
ATOM 703 N N . ARG A 1 93 ? -5.027 -4.297 -1.837 1.00 94.38 93 ARG A N 1
ATOM 704 C CA . ARG A 1 93 ? -5.063 -4.431 -3.308 1.00 94.38 93 ARG A CA 1
ATOM 705 C C . ARG A 1 93 ? -3.946 -3.650 -3.998 1.00 94.38 93 ARG A C 1
ATOM 707 O O . ARG A 1 93 ? -3.352 -4.146 -4.950 1.00 94.38 93 ARG A O 1
ATOM 714 N N . HIS A 1 94 ? -3.611 -2.455 -3.520 1.00 94.88 94 HIS A N 1
ATOM 715 C CA . HIS A 1 94 ? -2.461 -1.712 -4.040 1.00 94.88 94 HIS A CA 1
ATOM 716 C C . HIS A 1 94 ? -1.149 -2.470 -3.829 1.00 94.88 94 HIS A C 1
ATOM 718 O O . HIS A 1 94 ? -0.327 -2.523 -4.743 1.00 94.88 94 HIS A O 1
ATOM 724 N N . VAL A 1 95 ? -0.969 -3.114 -2.672 1.00 96.12 95 VAL A N 1
ATOM 725 C CA . VAL A 1 95 ? 0.191 -3.985 -2.436 1.00 96.12 95 VAL A CA 1
ATOM 726 C C . VAL A 1 95 ? 0.212 -5.148 -3.427 1.00 96.12 95 VAL A C 1
ATOM 728 O O . VAL A 1 95 ? 1.263 -5.431 -3.996 1.00 96.12 95 VAL A O 1
ATOM 731 N N . GLN A 1 96 ? -0.934 -5.780 -3.690 1.00 94.94 96 GLN A N 1
ATOM 732 C CA . GLN A 1 96 ? -1.034 -6.841 -4.693 1.00 94.94 96 GLN A CA 1
ATOM 733 C C . GLN A 1 96 ? -0.574 -6.391 -6.081 1.00 94.94 96 GLN A C 1
ATOM 735 O O . GLN A 1 96 ? 0.167 -7.117 -6.737 1.00 94.94 96 GLN A O 1
ATOM 740 N N . VAL A 1 97 ? -1.009 -5.215 -6.532 1.00 93.00 97 VAL A N 1
ATOM 741 C CA . VAL A 1 97 ? -0.666 -4.700 -7.866 1.00 93.00 97 VAL A CA 1
ATOM 742 C C . VAL A 1 97 ? 0.803 -4.271 -7.953 1.00 93.00 97 VAL A C 1
ATOM 744 O O . VAL A 1 97 ? 1.425 -4.406 -9.005 1.00 93.00 97 VAL A O 1
ATOM 747 N N . ALA A 1 98 ? 1.373 -3.749 -6.865 1.00 94.25 98 ALA A N 1
ATOM 748 C CA . ALA A 1 98 ? 2.737 -3.220 -6.854 1.00 94.25 98 ALA A CA 1
ATOM 749 C C . ALA A 1 98 ? 3.828 -4.287 -6.616 1.00 94.25 98 ALA A C 1
ATOM 751 O O . ALA A 1 98 ? 5.012 -4.060 -6.909 1.00 94.25 98 ALA A O 1
ATOM 752 N N . GLU A 1 99 ? 3.462 -5.443 -6.062 1.00 93.56 99 GLU A N 1
ATOM 753 C CA . GLU A 1 99 ? 4.388 -6.546 -5.810 1.00 93.56 99 GLU A CA 1
ATOM 754 C C . GLU A 1 99 ? 4.598 -7.409 -7.070 1.00 93.56 99 GLU A C 1
ATOM 756 O O . GLU A 1 99 ? 3.631 -7.857 -7.680 1.00 93.56 99 GLU A O 1
ATOM 761 N N . PRO A 1 100 ? 5.851 -7.716 -7.469 1.00 90.62 100 PRO A N 1
ATOM 762 C CA . PRO A 1 100 ? 6.129 -8.557 -8.636 1.00 90.62 100 PRO A CA 1
ATOM 763 C C . PRO A 1 100 ? 5.611 -9.984 -8.485 1.00 90.62 100 PRO A C 1
ATOM 765 O O . PRO A 1 100 ? 5.403 -10.681 -9.475 1.00 90.62 100 PRO A O 1
ATOM 768 N N . ARG A 1 101 ? 5.489 -10.445 -7.237 1.00 90.94 101 ARG A N 1
ATOM 769 C CA . ARG A 1 101 ? 5.004 -11.771 -6.877 1.00 90.94 101 ARG A CA 1
ATOM 770 C C . ARG A 1 101 ? 4.034 -11.635 -5.720 1.00 90.94 101 ARG A C 1
ATOM 772 O O . ARG A 1 101 ? 4.404 -11.149 -4.655 1.00 90.94 101 ARG A O 1
ATOM 779 N N . PHE A 1 102 ? 2.814 -12.102 -5.935 1.00 92.19 102 PHE A N 1
ATOM 780 C CA . PHE A 1 102 ? 1.752 -12.083 -4.939 1.00 92.19 102 PHE A CA 1
ATOM 781 C C . PHE A 1 102 ? 1.134 -13.480 -4.828 1.00 92.19 102 PHE A C 1
ATOM 783 O O . PHE A 1 102 ? 0.021 -13.739 -5.275 1.00 92.19 102 PHE A O 1
ATOM 790 N N . ASP A 1 103 ? 1.917 -14.413 -4.284 1.00 92.44 103 ASP A N 1
ATOM 791 C CA . ASP A 1 103 ? 1.532 -15.811 -4.084 1.00 92.44 103 ASP A CA 1
ATOM 792 C C . ASP A 1 103 ? 1.470 -16.163 -2.585 1.00 92.44 103 ASP A C 1
ATOM 794 O O . ASP A 1 103 ? 2.004 -15.442 -1.736 1.00 92.44 103 ASP A O 1
ATOM 798 N N . SER A 1 104 ? 0.834 -17.290 -2.239 1.00 90.94 104 SER A N 1
ATOM 799 C CA . SER A 1 104 ? 0.681 -17.693 -0.830 1.00 90.94 104 SER A CA 1
ATOM 800 C C . SER A 1 104 ? 2.026 -17.835 -0.119 1.00 90.94 104 SER A C 1
ATOM 802 O O . SER A 1 104 ? 2.132 -17.453 1.039 1.00 90.94 104 SER A O 1
ATOM 804 N N . LYS A 1 105 ? 3.067 -18.338 -0.800 1.00 93.69 105 LYS A N 1
ATOM 805 C CA . LYS A 1 105 ? 4.396 -18.522 -0.191 1.00 93.69 105 LYS A CA 1
ATOM 806 C C . LYS A 1 105 ? 5.023 -17.181 0.175 1.00 93.69 105 LYS A C 1
ATOM 808 O O . LYS A 1 105 ? 5.652 -17.054 1.220 1.00 93.69 105 LYS A O 1
ATOM 813 N N . THR A 1 106 ? 4.840 -16.188 -0.686 1.00 93.88 106 THR A N 1
ATOM 814 C CA . THR A 1 106 ? 5.306 -14.817 -0.485 1.00 93.88 106 THR A CA 1
ATOM 815 C C . THR A 1 106 ? 4.570 -14.162 0.680 1.00 93.88 106 THR A C 1
ATOM 817 O O . THR A 1 106 ? 5.204 -13.565 1.548 1.00 93.88 106 THR A O 1
ATOM 820 N N . ILE A 1 107 ? 3.249 -14.347 0.760 1.00 94.12 107 ILE A N 1
ATOM 821 C CA . ILE A 1 107 ? 2.440 -13.862 1.886 1.00 94.12 107 ILE A CA 1
ATOM 822 C C . ILE A 1 107 ? 2.877 -14.535 3.194 1.00 94.12 107 ILE A C 1
ATOM 824 O O . ILE A 1 107 ? 3.085 -13.850 4.193 1.00 94.12 107 ILE A O 1
ATOM 828 N N . ASP A 1 108 ? 3.076 -15.854 3.191 1.00 94.38 108 ASP A N 1
ATOM 829 C CA . ASP A 1 108 ? 3.546 -16.602 4.362 1.00 94.38 108 ASP A CA 1
ATOM 830 C C . ASP A 1 108 ? 4.936 -16.125 4.811 1.00 94.38 108 ASP A C 1
ATOM 832 O O . ASP A 1 108 ? 5.179 -15.946 6.007 1.00 94.38 108 ASP A O 1
ATOM 836 N N . ALA A 1 109 ? 5.826 -15.820 3.862 1.00 95.62 109 ALA A N 1
ATOM 837 C CA . ALA A 1 109 ? 7.121 -15.216 4.153 1.00 95.62 109 ALA A CA 1
ATOM 838 C C . ALA A 1 109 ? 6.970 -13.831 4.807 1.00 95.62 109 ALA A C 1
ATOM 840 O O . ALA A 1 109 ? 7.624 -13.561 5.815 1.00 95.62 109 ALA A O 1
ATOM 841 N N . TRP A 1 110 ? 6.076 -12.970 4.308 1.00 95.69 110 TRP A N 1
ATOM 842 C CA . TRP A 1 110 ? 5.803 -11.664 4.922 1.00 95.69 110 TRP A CA 1
ATOM 843 C C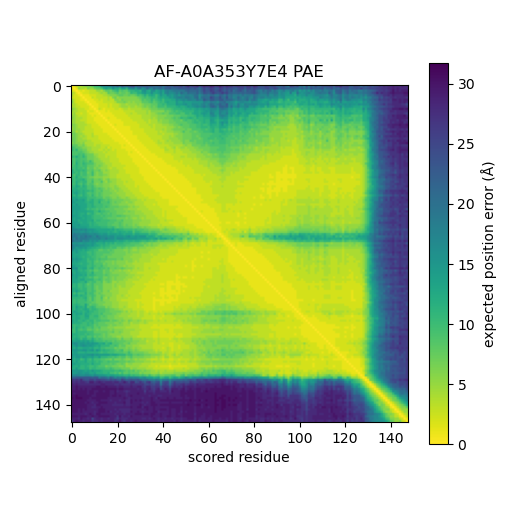 . TRP A 1 110 ? 5.246 -11.777 6.340 1.00 95.69 110 TRP A C 1
ATOM 845 O O . TRP A 1 110 ? 5.620 -10.976 7.198 1.00 95.69 110 TRP A O 1
ATOM 855 N N . VAL A 1 111 ? 4.392 -12.771 6.595 1.00 96.19 111 VAL A N 1
ATOM 856 C CA . VAL A 1 111 ? 3.876 -13.058 7.939 1.00 96.19 111 VAL A CA 1
ATOM 857 C C . VAL A 1 111 ? 5.006 -13.515 8.859 1.00 96.19 111 VAL A C 1
ATOM 859 O O . VAL A 1 111 ? 5.165 -12.970 9.947 1.00 96.19 111 VAL A O 1
ATOM 862 N N . SER A 1 112 ? 5.849 -14.450 8.408 1.00 95.75 112 SER A N 1
ATOM 863 C CA . SER A 1 112 ? 6.987 -14.939 9.203 1.00 95.75 112 SER A CA 1
ATOM 864 C C . SER A 1 112 ? 8.022 -13.850 9.514 1.00 95.75 112 SER A C 1
ATOM 866 O O . SER A 1 112 ? 8.629 -13.861 10.581 1.00 95.75 112 SER A O 1
ATOM 868 N N . ALA A 1 113 ? 8.183 -12.878 8.613 1.00 94.12 113 ALA A N 1
ATOM 869 C CA . ALA A 1 113 ? 9.060 -11.725 8.792 1.00 94.12 113 ALA A CA 1
ATOM 870 C C . ALA A 1 113 ? 8.435 -10.606 9.649 1.00 94.12 113 ALA A C 1
ATOM 872 O O . ALA A 1 113 ? 9.085 -9.591 9.888 1.00 94.12 113 ALA A O 1
ATOM 873 N N . GLY A 1 114 ? 7.170 -10.739 10.066 1.00 92.81 114 GLY A N 1
ATOM 874 C CA . GLY A 1 114 ? 6.452 -9.714 10.828 1.00 92.81 114 GLY A CA 1
ATOM 875 C C . GLY A 1 114 ? 6.028 -8.486 10.012 1.00 92.81 114 GLY A C 1
ATOM 876 O O . GLY A 1 114 ? 5.567 -7.501 10.582 1.00 92.81 114 GLY A O 1
ATOM 877 N N . LYS A 1 115 ? 6.150 -8.524 8.679 1.00 91.88 115 LYS A N 1
ATOM 878 C CA . LYS A 1 115 ? 5.706 -7.440 7.782 1.00 91.88 115 LYS A CA 1
ATOM 879 C C . LYS A 1 115 ? 4.176 -7.350 7.722 1.00 91.88 115 LYS A C 1
ATOM 881 O O . LYS A 1 115 ? 3.614 -6.263 7.583 1.00 91.88 115 LYS A O 1
ATOM 886 N N . VAL A 1 116 ? 3.514 -8.501 7.831 1.00 93.81 116 VAL A N 1
ATOM 887 C CA . VAL A 1 116 ? 2.056 -8.657 7.899 1.00 93.81 116 VAL A CA 1
ATOM 888 C C . VAL A 1 116 ? 1.727 -9.410 9.187 1.00 93.81 116 VAL A C 1
ATOM 890 O O . VAL A 1 116 ? 2.399 -10.384 9.516 1.00 93.81 116 VAL A O 1
ATOM 893 N N . SER A 1 117 ? 0.713 -8.972 9.935 1.00 91.00 117 SER A N 1
ATOM 894 C CA . SER A 1 117 ? 0.274 -9.714 11.121 1.00 91.00 117 SER A CA 1
ATOM 895 C C . SER A 1 117 ? -0.390 -11.029 10.711 1.00 91.00 117 SER A C 1
ATOM 897 O O . SER A 1 117 ? -1.003 -11.129 9.644 1.00 91.00 117 SER A O 1
ATOM 899 N N . LEU A 1 118 ? -0.304 -12.042 11.575 1.00 90.44 118 LEU A N 1
ATOM 900 C CA . LEU A 1 118 ? -0.929 -13.340 11.319 1.00 90.44 118 LEU A CA 1
ATOM 901 C C . LEU A 1 118 ? -2.436 -13.200 11.047 1.00 90.44 118 LEU A C 1
ATOM 903 O O . LEU A 1 118 ? -2.949 -13.797 10.102 1.00 90.44 118 LEU A O 1
ATOM 907 N N . ASP A 1 119 ? -3.112 -12.337 11.805 1.00 89.69 119 ASP A N 1
ATOM 908 C CA . ASP A 1 119 ? -4.548 -12.082 11.670 1.00 89.69 119 ASP A CA 1
ATOM 909 C C . ASP A 1 119 ? -4.906 -11.418 10.333 1.00 89.69 119 ASP A C 1
ATOM 911 O O . ASP A 1 119 ? -5.976 -11.659 9.774 1.00 89.69 119 ASP A O 1
ATOM 915 N N . HIS A 1 120 ? -4.005 -10.607 9.768 1.00 90.06 120 HIS A N 1
ATOM 916 C CA . HIS A 1 120 ? -4.259 -9.913 8.502 1.00 90.06 1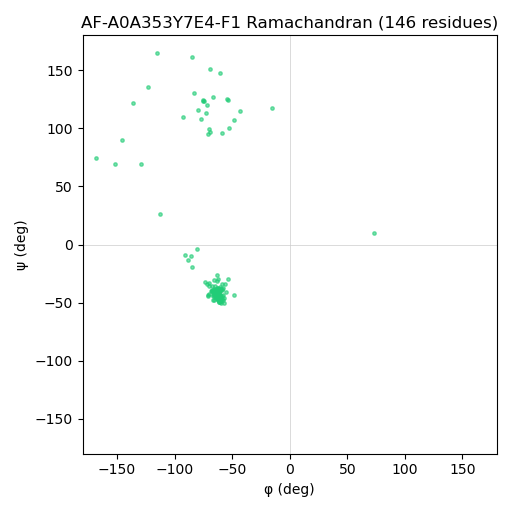20 HIS A CA 1
ATOM 917 C C . HIS A 1 120 ? -3.928 -10.761 7.279 1.00 90.06 120 HIS A C 1
ATOM 919 O O . HIS A 1 120 ? -4.334 -10.395 6.175 1.00 90.06 120 HIS A O 1
ATOM 925 N N . ARG A 1 121 ? -3.273 -11.918 7.448 1.00 92.00 121 ARG A N 1
ATOM 926 C CA . ARG A 1 121 ? -2.957 -12.853 6.357 1.00 92.00 121 ARG A CA 1
ATOM 927 C C . ARG A 1 121 ? -4.168 -13.137 5.470 1.00 92.00 121 ARG A C 1
ATOM 929 O O . ARG A 1 121 ? -4.052 -13.144 4.247 1.00 92.00 121 ARG A O 1
ATOM 936 N N . VAL A 1 122 ? -5.339 -13.347 6.075 1.00 91.38 122 VAL A N 1
ATOM 937 C CA . VAL A 1 122 ? -6.577 -13.659 5.346 1.00 91.38 122 VAL A CA 1
ATOM 938 C C . VAL A 1 122 ? -6.960 -12.563 4.348 1.00 91.38 122 VAL A C 1
ATOM 940 O O . VAL A 1 122 ? -7.465 -12.873 3.272 1.00 91.38 122 VAL A O 1
ATOM 943 N N . ASN A 1 123 ? -6.675 -11.296 4.657 1.00 90.81 123 ASN A N 1
ATOM 944 C CA . ASN A 1 123 ? -6.995 -10.171 3.781 1.00 90.81 123 ASN A CA 1
ATOM 945 C C . ASN A 1 123 ? -6.118 -10.171 2.525 1.00 90.81 123 ASN A C 1
ATOM 947 O O . ASN A 1 123 ? -6.616 -9.876 1.444 1.00 90.81 123 ASN A O 1
ATOM 951 N N . PHE A 1 124 ? -4.851 -10.574 2.651 1.00 92.50 124 PHE A N 1
ATOM 952 C CA . PHE A 1 124 ? -3.944 -10.733 1.513 1.00 92.50 124 PHE A CA 1
ATOM 953 C C . PHE A 1 124 ? -4.326 -11.939 0.655 1.00 92.50 124 PHE A C 1
ATOM 955 O O . PHE A 1 124 ? -4.399 -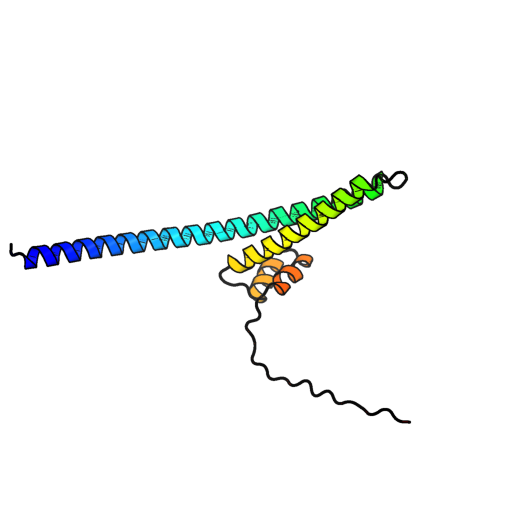11.829 -0.563 1.00 92.50 124 PHE A O 1
ATOM 962 N N . VAL A 1 125 ? -4.644 -13.073 1.282 1.00 91.25 125 VAL A N 1
ATOM 963 C CA . VAL A 1 125 ? -5.055 -14.281 0.549 1.00 91.25 125 VAL A CA 1
ATOM 964 C C . VAL A 1 125 ? -6.359 -14.057 -0.219 1.00 91.25 125 VAL A C 1
ATOM 966 O O . VAL A 1 125 ? -6.480 -14.505 -1.350 1.00 91.25 125 VAL A O 1
ATOM 969 N N . ARG A 1 126 ? -7.320 -13.316 0.347 1.00 88.94 126 ARG A N 1
ATOM 970 C CA . ARG A 1 126 ? -8.609 -13.025 -0.305 1.00 88.94 126 ARG A CA 1
ATOM 971 C C . ARG A 1 126 ? -8.496 -12.230 -1.601 1.00 88.94 126 ARG A C 1
ATOM 973 O O . ARG A 1 126 ? -9.388 -12.343 -2.434 1.00 88.94 126 ARG A O 1
ATOM 980 N N . VAL A 1 127 ? -7.472 -11.391 -1.740 1.00 88.00 127 VAL A N 1
ATOM 981 C CA . VAL A 1 127 ? -7.288 -10.590 -2.958 1.00 88.00 127 VAL A CA 1
ATOM 982 C C . VAL A 1 127 ? -6.418 -11.296 -3.990 1.00 88.00 127 VAL A C 1
ATOM 984 O O . VAL A 1 127 ? -6.360 -10.831 -5.123 1.00 88.00 127 VAL A O 1
ATOM 98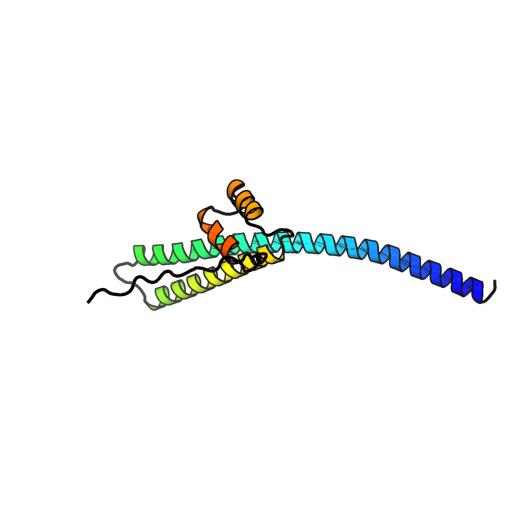7 N N . MET A 1 128 ? -5.780 -12.423 -3.645 1.00 85.38 128 MET A N 1
ATOM 988 C CA . MET A 1 128 ? -5.042 -13.219 -4.621 1.00 85.38 128 MET A CA 1
ATOM 989 C C . MET A 1 128 ? -5.955 -13.563 -5.800 1.00 85.38 128 MET A C 1
ATOM 991 O O . MET A 1 128 ? -7.019 -14.153 -5.629 1.00 85.38 128 MET A O 1
ATOM 995 N N . VAL A 1 129 ? -5.522 -13.205 -7.006 1.00 68.25 129 VAL A N 1
ATOM 996 C CA . VAL A 1 129 ? -6.099 -13.786 -8.215 1.00 68.25 129 VAL A CA 1
ATOM 997 C C . VAL A 1 129 ? -5.560 -15.209 -8.253 1.00 68.25 129 VAL A C 1
ATOM 999 O O . VAL A 1 129 ? -4.348 -15.393 -8.340 1.00 68.25 129 VAL A O 1
ATOM 1002 N N . GLU A 1 130 ? -6.424 -16.209 -8.083 1.00 56.56 130 GLU A N 1
ATOM 1003 C CA . GLU A 1 130 ? -6.019 -17.600 -8.269 1.00 56.56 130 GLU A CA 1
ATOM 1004 C C . GLU A 1 130 ? -5.399 -17.736 -9.668 1.00 56.56 130 GLU A C 1
ATOM 1006 O O . GLU A 1 130 ? -6.040 -17.400 -10.667 1.00 56.56 130 GLU A O 1
ATOM 1011 N N . ASP A 1 131 ? -4.169 -18.251 -9.755 1.00 46.47 131 ASP A N 1
ATOM 1012 C CA . ASP A 1 131 ? -3.733 -18.947 -10.963 1.00 46.47 131 ASP A CA 1
ATOM 1013 C C . ASP A 1 131 ? -4.723 -20.094 -11.133 1.00 46.47 131 ASP A C 1
ATOM 1015 O O . ASP A 1 131 ? -4.595 -21.098 -10.437 1.00 46.47 131 ASP A O 1
ATOM 1019 N N . ALA A 1 132 ? -5.758 -19.914 -11.958 1.00 34.25 132 ALA A N 1
ATOM 1020 C CA . ALA A 1 132 ? -6.808 -20.902 -12.152 1.00 34.25 132 ALA A CA 1
ATOM 1021 C C . ALA A 1 132 ? -6.171 -22.282 -12.399 1.00 34.25 132 ALA A C 1
ATOM 1023 O O . ALA A 1 132 ? -5.627 -22.521 -13.484 1.00 34.25 132 ALA A O 1
ATOM 1024 N N . PRO A 1 133 ? -6.219 -23.219 -11.433 1.00 38.16 133 PRO A N 1
ATOM 1025 C CA . PRO A 1 133 ? -5.866 -24.585 -11.725 1.00 38.16 133 PRO A CA 1
ATOM 1026 C C . PRO A 1 133 ? -7.049 -25.147 -12.505 1.00 38.16 133 PRO A C 1
ATOM 1028 O O . PRO A 1 133 ? -8.188 -25.067 -12.047 1.00 38.16 133 PRO A O 1
ATOM 1031 N N . ASN A 1 134 ? -6.771 -25.671 -13.699 1.00 37.31 134 ASN A N 1
ATOM 1032 C CA . ASN A 1 134 ? -7.666 -26.488 -14.518 1.00 37.31 134 ASN A CA 1
ATOM 1033 C C . ASN A 1 134 ? -8.876 -27.037 -13.744 1.00 37.31 134 ASN A C 1
ATOM 1035 O O . ASN A 1 134 ? -8.727 -27.854 -12.830 1.00 37.31 134 ASN A O 1
ATOM 1039 N N . GLN A 1 135 ? -10.073 -26.624 -14.162 1.00 43.00 135 GLN A N 1
ATOM 1040 C CA . GLN A 1 135 ? -11.323 -27.273 -13.793 1.00 43.00 135 GLN A CA 1
ATOM 1041 C C . GLN A 1 135 ? -11.233 -28.771 -14.111 1.00 43.00 135 GLN A C 1
ATOM 1043 O O . GLN A 1 135 ? -11.398 -29.170 -15.257 1.00 43.00 135 GLN A O 1
ATOM 1048 N N . ALA A 1 136 ? -10.969 -29.607 -13.110 1.00 43.41 136 ALA A N 1
ATOM 1049 C CA . ALA A 1 136 ? -11.266 -31.036 -13.148 1.00 43.41 136 ALA A CA 1
ATOM 1050 C C . ALA A 1 136 ? -11.114 -31.645 -11.751 1.00 43.41 136 ALA A C 1
ATOM 1052 O O . ALA A 1 136 ? -10.171 -32.379 -11.476 1.00 43.41 136 ALA A O 1
ATOM 1053 N N . LYS A 1 137 ? -12.078 -31.384 -10.869 1.00 36.09 137 LYS A N 1
ATOM 1054 C CA . LYS A 1 137 ? -12.567 -32.410 -9.940 1.00 36.09 137 LYS A CA 1
ATOM 1055 C C . LYS A 1 137 ? -14.052 -32.168 -9.727 1.00 36.09 137 LYS A C 1
ATOM 1057 O O . LYS A 1 137 ? -14.476 -31.400 -8.872 1.00 36.09 137 LYS A O 1
ATOM 1062 N N . SER A 1 138 ? -14.822 -32.819 -10.593 1.00 38.16 138 SER A N 1
ATOM 1063 C CA . SER A 1 138 ? -16.244 -33.079 -10.431 1.00 38.16 138 SER A CA 1
ATOM 1064 C C . SER A 1 138 ? -16.526 -33.533 -9.000 1.00 38.16 138 SER A C 1
ATOM 1066 O O . SER A 1 138 ? -16.084 -34.606 -8.582 1.00 38.16 138 SER A O 1
ATOM 1068 N N . VAL A 1 139 ? -17.279 -32.731 -8.258 1.00 42.28 139 VAL A N 1
ATOM 1069 C CA . VAL A 1 139 ? -17.941 -33.193 -7.043 1.00 42.28 139 VAL A CA 1
ATOM 1070 C C . VAL A 1 139 ? -19.046 -34.146 -7.498 1.00 42.28 139 VAL A C 1
ATOM 1072 O O . VAL A 1 139 ? -20.101 -33.710 -7.952 1.00 42.28 139 VAL A O 1
ATOM 1075 N N . SER A 1 140 ? -18.799 -35.456 -7.432 1.00 40.00 140 SER A N 1
ATOM 1076 C CA . SER A 1 140 ? -19.875 -36.441 -7.522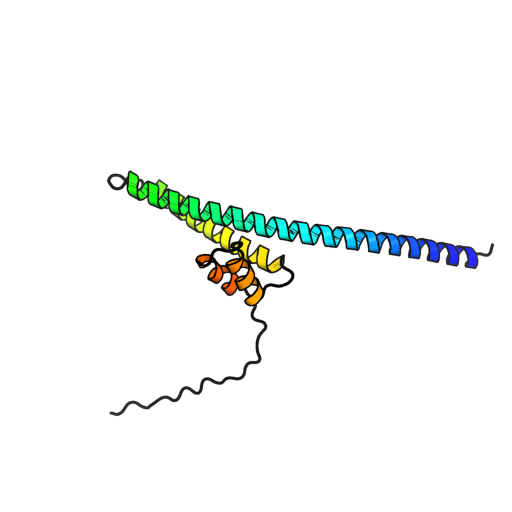 1.00 40.00 140 SER A CA 1
ATOM 1077 C C . SER A 1 140 ? -20.679 -36.366 -6.225 1.00 40.00 140 SER A C 1
ATOM 1079 O O . SER A 1 140 ? -20.308 -36.960 -5.211 1.00 40.00 140 SER A O 1
ATOM 1081 N N . VAL A 1 141 ? -21.768 -35.602 -6.242 1.00 42.50 141 VAL A N 1
ATOM 1082 C CA . VAL A 1 141 ? -22.776 -35.635 -5.182 1.00 42.50 141 VAL A CA 1
ATOM 1083 C C . VAL A 1 141 ? -23.493 -36.980 -5.289 1.00 42.50 141 VAL A C 1
ATOM 1085 O O . VAL A 1 141 ? -24.380 -37.164 -6.120 1.00 42.50 141 VAL A O 1
ATOM 1088 N N . HIS A 1 142 ? -23.072 -37.952 -4.481 1.00 37.84 142 HIS A N 1
ATOM 1089 C CA . HIS A 1 142 ? -23.853 -39.160 -4.255 1.00 37.84 142 HIS A CA 1
ATOM 1090 C C . HIS A 1 142 ? -24.980 -38.798 -3.286 1.00 37.84 142 HIS A C 1
ATOM 1092 O O . HIS A 1 142 ? -24.737 -38.501 -2.119 1.00 37.84 142 HIS A O 1
ATOM 1098 N N . ASN A 1 143 ? -26.202 -38.743 -3.807 1.00 42.94 143 ASN A N 1
ATOM 1099 C CA . ASN A 1 143 ? -27.405 -38.400 -3.063 1.00 42.94 143 ASN A CA 1
ATOM 1100 C C . ASN A 1 143 ? -28.041 -39.709 -2.554 1.00 42.94 143 ASN A C 1
ATOM 1102 O O . ASN A 1 143 ? -28.527 -40.478 -3.388 1.00 42.94 143 ASN A O 1
ATOM 1106 N N . PRO A 1 144 ? -28.037 -40.028 -1.246 1.00 44.47 144 PRO A N 1
ATOM 1107 C CA . PRO A 1 144 ? -28.829 -41.144 -0.755 1.00 44.47 144 PRO A CA 1
ATOM 1108 C C . PRO A 1 144 ? -30.305 -40.724 -0.708 1.00 44.47 144 PRO A C 1
ATOM 1110 O O . PRO A 1 144 ? -30.667 -39.719 -0.099 1.00 44.47 144 PRO A O 1
ATOM 1113 N N . ALA A 1 145 ? -31.153 -41.484 -1.403 1.00 51.06 145 ALA A N 1
ATOM 1114 C CA . ALA A 1 145 ? -32.594 -41.265 -1.459 1.00 51.06 145 ALA A CA 1
ATOM 1115 C C . ALA 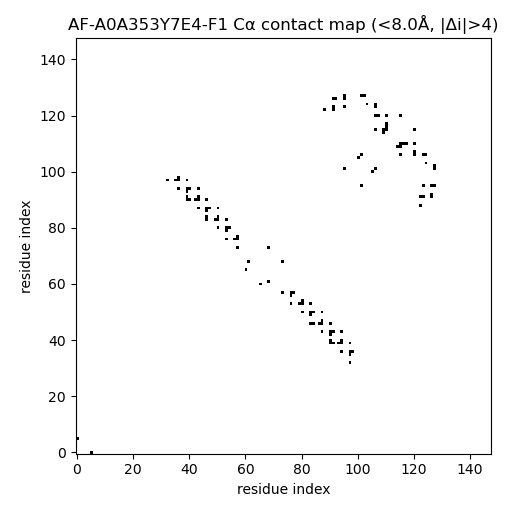A 1 145 ? -33.245 -41.363 -0.061 1.00 51.06 145 ALA A C 1
ATOM 1117 O O . ALA A 1 145 ? -32.802 -42.169 0.760 1.00 51.06 145 ALA A O 1
ATOM 1118 N N . PRO A 1 146 ? -34.323 -40.605 0.212 1.00 48.00 146 PRO A N 1
ATOM 1119 C CA . PRO A 1 146 ? -35.048 -40.714 1.471 1.00 48.00 146 PRO A CA 1
ATOM 1120 C C . PRO A 1 146 ? -35.845 -42.025 1.516 1.00 48.00 146 PRO A C 1
ATOM 1122 O O . PRO A 1 146 ? -36.722 -42.268 0.683 1.00 48.00 146 PRO A O 1
ATOM 1125 N N . SER A 1 147 ? -35.543 -42.874 2.500 1.00 59.84 147 SER A N 1
ATOM 1126 C CA . SER A 1 147 ? -36.388 -44.007 2.878 1.00 59.84 147 SER A CA 1
ATOM 1127 C C . SER A 1 147 ? -37.700 -43.488 3.473 1.00 59.84 147 SER A C 1
ATOM 1129 O O . SER A 1 147 ? -37.676 -42.650 4.375 1.00 59.84 147 SER A O 1
ATOM 1131 N N . ARG A 1 148 ? -38.814 -43.974 2.918 1.00 55.91 148 ARG A N 1
ATOM 1132 C CA . ARG A 1 148 ? -40.187 -43.752 3.391 1.00 55.91 148 ARG A CA 1
ATOM 1133 C C . ARG A 1 148 ? -40.439 -44.389 4.751 1.00 55.91 148 ARG A C 1
ATOM 1135 O O . ARG A 1 148 ? -39.824 -45.447 5.008 1.00 55.91 148 ARG A O 1
#

Foldseek 3Di:
DDPVVVVVVVVVVVVVVVVVVVVVVVVVVVVVLVVLLVVLLVQLVVLVVQLVVLVVVLVVLCVVQVPPDDPVVNVVSVVSNVVSVVSNLVSLVSNVVSDPDLDLVVLVVCCVVVSDPPVCSVSSVVNDPPPDDDPDDDPPPPDDDDDD

Nearest PDB structures (foldseek):
  4mu6-assembly1_A  TM=4.392E-01  e=2.149E+00  Legionella pneumophila subsp. pneumophila str. Philadelphia 1
  8glv-assembly1_Eb  TM=2.921E-01  e=2.276E+00  Chlamydomonas reinhardtii
  6ixf-assembly1_A  TM=4.072E-01  e=5.713E+00  Homo sapiens
  4wpe-assembly1_A-2  TM=4.172E-01  e=9.050E+00  Saccharomyces cerevisiae S288C
  6ixg-assembly1_A  TM=3.851E-01  e=6.788E+00  Homo sapiens

Mean predicted aligned error: 9.95 Å

Sequence (148 aa):
MTLNDLLEYSGWLIGLAGFVYAIYANREASRLKDLARAEAWNLYQAANVACGTTQGALKMYKAKHASNLDGDVVEQLAKADALTLGVFHDAVRHVQVAEPRFDSKTIDAWVSAGKVSLDHRVNFVRVMVEDAPNQAKSVSVHNPAPSR